Protein 3RDY (pdb70)

B-factor: mean 29.09, std 6.99, range [19.78, 55.37]

Structure (mmCIF, N/CA/C/O backbone):
data_3RDY
#
_entry.id   3RDY
#
_cell.length_a   62.654
_cell.length_b   62.654
_cell.length_c   45.906
_cell.angle_alpha   90.00
_cell.angle_beta   90.00
_cell.angle_gamma   90.00
#
_symmetry.space_group_name_H-M   'P 43 21 2'
#
loop_
_entity.id
_entity.type
_entity.pdbx_description
1 polymer 'BWI-1=PROTEASE inhibitor/trypsin inhibitor'
2 water water
#
loop_
_atom_site.group_PDB
_atom_site.id
_atom_site.type_symbol
_atom_site.label_atom_id
_atom_site.label_alt_id
_atom_site.label_comp_id
_atom_site.label_asym_id
_atom_site.label_entity_id
_atom_site.label_seq_id
_atom_site.pdbx_PDB_ins_code
_atom_site.Cartn_x
_atom_site.Cartn_y
_atom_site.Cartn_z
_atom_site.occupancy
_atom_site.B_iso_or_equiv
_atom_site.auth_seq_id
_atom_site.auth_comp_id
_atom_site.auth_asym_id
_atom_site.auth_atom_id
_atom_site.pdbx_PDB_model_num
ATOM 1 N N . GLN A 1 13 ? 23.762 12.429 1.265 1.00 45.30 3 GLN A N 1
ATOM 2 C CA . GLN A 1 13 ? 22.670 12.004 2.148 1.00 39.46 3 GLN A CA 1
ATOM 3 C C . GLN A 1 13 ? 21.818 10.942 1.458 1.00 42.86 3 GLN A C 1
ATOM 4 O O . GLN A 1 13 ? 21.337 11.133 0.339 1.00 44.81 3 GLN A O 1
ATOM 6 N N . CYS A 1 14 ? 21.620 9.817 2.129 1.00 36.33 4 CYS A N 1
ATOM 7 C CA . CYS A 1 14 ? 20.902 8.709 1.518 1.00 31.46 4 CYS A CA 1
ATOM 8 C C . CYS A 1 14 ? 19.419 8.891 1.670 1.00 34.16 4 CYS A C 1
ATOM 9 O O . CYS A 1 14 ? 18.979 9.537 2.607 1.00 38.12 4 CYS A O 1
ATOM 12 N N . SER A 1 15 ? 18.657 8.290 0.760 1.00 33.83 5 SER A N 1
ATOM 13 C CA . SER A 1 15 ? 17.211 8.293 0.854 1.00 38.94 5 SER A CA 1
ATOM 14 C C . SER A 1 15 ? 16.676 6.917 1.254 1.00 32.88 5 SER A C 1
ATOM 15 O O . SER A 1 15 ? 17.295 5.879 0.981 1.00 32.57 5 SER A O 1
ATOM 18 N N . GLY A 1 16 ? 15.520 6.924 1.901 1.00 31.69 6 GLY A N 1
ATOM 19 C CA . GLY A 1 16 ? 14.811 5.694 2.191 1.00 32.41 6 GLY A CA 1
ATOM 20 C C . GLY A 1 16 ? 15.257 5.112 3.511 1.00 29.00 6 GLY A C 1
ATOM 21 O O . GLY A 1 16 ? 16.000 5.757 4.245 1.00 27.88 6 GLY A O 1
ATOM 22 N N . LYS A 1 17 ? 14.786 3.899 3.813 1.00 27.03 7 LYS A N 1
ATOM 23 C CA . LYS A 1 17 ? 15.046 3.275 5.105 1.00 27.20 7 LYS A CA 1
ATOM 24 C C . LYS A 1 17 ? 16.541 2.978 5.232 1.00 25.70 7 LYS A C 1
ATOM 25 O O . LYS A 1 17 ? 17.140 2.469 4.293 1.00 25.67 7 LYS A O 1
ATOM 31 N N . GLN A 1 18 ? 17.130 3.293 6.386 1.00 26.41 8 GLN A N 1
ATOM 32 C CA . GLN A 1 18 ? 18.592 3.200 6.548 1.00 24.24 8 GLN A CA 1
ATOM 33 C C . GLN A 1 18 ? 19.081 2.083 7.468 1.00 23.48 8 GLN A C 1
ATOM 34 O O . GLN A 1 18 ? 20.286 1.819 7.529 1.00 24.51 8 GLN A O 1
ATOM 40 N N . GLU A 1 19 ? 18.185 1.476 8.239 1.00 22.54 9 GLU A N 1
ATOM 41 C CA . GLU A 1 19 ? 18.622 0.429 9.178 1.00 23.10 9 GLU A CA 1
ATOM 42 C C . GLU A 1 19 ? 17.504 -0.541 9.499 1.00 24.65 9 GLU A C 1
ATOM 43 O O . GLU A 1 19 ? 16.317 -0.180 9.449 1.00 25.01 9 GLU A O 1
ATOM 49 N N . TRP A 1 20 ? 17.896 -1.773 9.831 1.00 22.60 10 TRP A N 1
ATOM 50 C CA . TRP A 1 20 ? 16.964 -2.890 9.988 1.00 23.52 10 TRP A CA 1
ATOM 51 C C . TRP A 1 20 ? 17.273 -3.685 11.259 1.00 22.80 10 TRP A C 1
ATOM 52 O O . TRP A 1 20 ? 17.617 -4.871 11.178 1.00 24.07 10 TRP A O 1
ATOM 63 N N . PRO A 1 21 ? 17.146 -3.048 12.436 1.00 24.68 11 PRO A N 1
ATOM 64 C CA . PRO A 1 21 ? 17.425 -3.730 13.708 1.00 24.49 11 PRO A CA 1
ATOM 65 C C . PRO A 1 21 ? 16.506 -4.954 13.870 1.00 26.20 11 PRO A C 1
ATOM 66 O O . PRO A 1 21 ? 16.877 -5.951 14.487 1.00 24.54 11 PRO A O 1
ATOM 70 N N . GLU A 1 22 ? 15.316 -4.872 13.293 1.00 24.96 12 GLU A N 1
ATOM 71 C CA . GLU A 1 22 ? 14.333 -5.948 13.379 1.00 26.79 12 GLU A CA 1
ATOM 72 C C . GLU A 1 22 ? 14.763 -7.230 12.658 1.00 26.10 12 GLU A C 1
ATOM 73 O O . GLU A 1 22 ? 14.205 -8.302 12.911 1.00 26.83 12 GLU A O 1
ATOM 79 N N . LEU A 1 23 ? 15.754 -7.122 11.772 1.00 22.74 13 LEU A N 1
ATOM 80 C CA . LEU A 1 23 ? 16.216 -8.300 11.025 1.00 23.38 13 LEU A CA 1
ATOM 81 C C . LEU A 1 23 ? 17.320 -9.115 11.712 1.00 23.23 13 LEU A C 1
ATOM 82 O O . LEU A 1 23 ? 17.739 -10.158 11.199 1.00 21.79 13 LEU A O 1
ATOM 87 N N . VAL A 1 24 ? 17.810 -8.632 12.848 1.00 22.25 14 VAL A N 1
ATOM 88 C CA . VAL A 1 24 ? 18.784 -9.410 13.608 1.00 23.40 14 VAL A CA 1
ATOM 89 C C . VAL A 1 24 ? 18.027 -10.649 14.110 1.00 23.34 14 VAL A C 1
ATOM 90 O O . VAL A 1 24 ? 16.904 -10.529 14.571 1.00 22.74 14 VAL A O 1
ATOM 94 N N . GLY A 1 25 ? 18.633 -11.815 13.944 1.00 22.97 15 GLY A N 1
ATOM 95 C CA . GLY A 1 25 ? 18.002 -13.070 14.281 1.00 21.40 15 GLY A CA 1
ATOM 96 C C . GLY A 1 25 ? 17.199 -13.694 13.160 1.00 23.33 15 GLY A C 1
ATOM 97 O O . GLY A 1 25 ? 16.558 -14.713 13.394 1.00 26.35 15 GLY A O 1
ATOM 98 N N . GLU A 1 26 ? 17.224 -13.107 11.960 1.00 23.63 16 GLU A N 1
ATOM 99 C CA . GLU A 1 26 ? 16.555 -13.690 10.785 1.00 23.83 16 GLU A CA 1
ATOM 100 C C . GLU A 1 26 ? 17.613 -14.368 9.908 1.00 23.79 16 GLU A C 1
ATOM 101 O O . GLU A 1 26 ? 18.772 -13.959 9.898 1.00 21.35 16 GLU A O 1
ATOM 104 N N . ARG A 1 27 ? 17.224 -15.394 9.164 1.00 20.56 17 ARG A N 1
ATOM 105 C CA . ARG A 1 27 ? 18.116 -15.980 8.171 1.00 22.54 17 ARG A CA 1
ATOM 106 C C . ARG A 1 27 ? 18.604 -14.907 7.180 1.00 23.29 17 ARG A C 1
ATOM 107 O O . ARG A 1 27 ? 17.815 -14.077 6.712 1.00 23.37 17 ARG A O 1
ATOM 110 N N . GLY A 1 28 ? 19.897 -14.937 6.853 1.00 24.04 18 GLY A N 1
ATOM 111 C CA . GLY A 1 28 ? 20.501 -13.939 5.973 1.00 24.30 18 GLY A CA 1
ATOM 112 C C . GLY A 1 28 ? 19.793 -13.721 4.649 1.00 25.59 18 GLY A C 1
ATOM 113 O O . GLY A 1 28 ? 19.584 -12.577 4.234 1.00 22.89 18 GLY A O 1
ATOM 114 N N . SER A 1 29 ? 19.417 -14.815 3.981 1.00 27.16 19 SER A N 1
ATOM 115 C CA . SER A 1 29 ? 18.695 -14.716 2.703 1.00 28.89 19 SER A CA 1
ATOM 116 C C . SER A 1 29 ? 17.334 -14.018 2.836 1.00 30.00 19 SER A C 1
ATOM 117 O O . SER A 1 29 ? 16.952 -13.203 1.975 1.00 27.49 19 SER A O 1
ATOM 120 N N . LYS A 1 30 ? 16.612 -14.313 3.915 1.0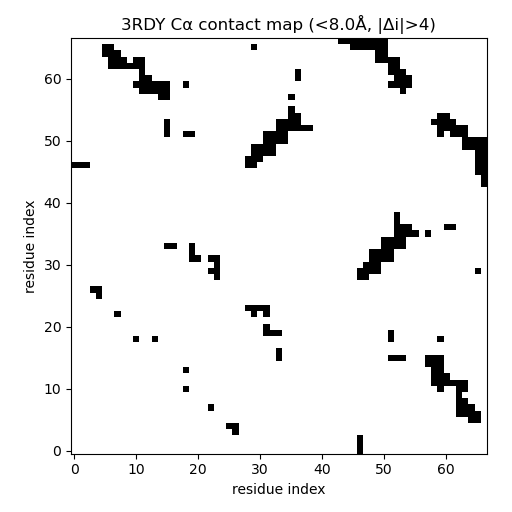0 26.16 20 LYS A N 1
ATOM 121 C CA . LYS A 1 30 ? 15.314 -13.682 4.161 1.00 27.05 20 LYS A CA 1
ATOM 122 C C . LYS A 1 30 ? 15.494 -12.187 4.419 1.00 27.38 20 LYS A C 1
ATOM 123 O O . LYS A 1 30 ? 14.735 -11.352 3.909 1.00 25.55 20 LYS A O 1
ATOM 129 N N . ALA A 1 31 ? 16.469 -11.858 5.253 1.00 23.85 21 ALA A N 1
ATOM 130 C CA . ALA A 1 31 ? 16.808 -10.453 5.521 1.00 22.66 21 ALA A CA 1
ATOM 131 C C . ALA A 1 31 ? 17.161 -9.668 4.251 1.00 23.22 21 ALA A C 1
ATOM 132 O O . ALA A 1 31 ? 16.664 -8.553 4.046 1.00 23.85 21 ALA A O 1
ATOM 134 N N . ALA A 1 32 ? 18.017 -10.248 3.403 1.00 23.34 22 ALA A N 1
ATOM 135 C CA . ALA A 1 32 ? 18.495 -9.591 2.177 1.00 22.97 22 ALA A CA 1
ATOM 136 C C . ALA A 1 32 ? 17.322 -9.228 1.256 1.00 27.34 22 ALA A C 1
ATOM 137 O O . ALA A 1 32 ? 17.272 -8.154 0.658 1.00 27.90 22 ALA A O 1
ATOM 139 N N . LYS A 1 33 ? 16.366 -10.128 1.165 1.00 22.62 23 LYS A N 1
ATOM 140 C CA . LYS A 1 33 ? 15.210 -9.909 0.321 1.00 27.12 23 LYS A CA 1
ATOM 141 C C . LYS A 1 33 ? 14.304 -8.803 0.868 1.00 28.12 23 LYS A C 1
ATOM 142 O O . LYS A 1 33 ? 13.812 -7.971 0.097 1.00 26.85 23 LYS A O 1
ATOM 144 N N . ILE A 1 34 ? 14.107 -8.772 2.189 1.00 25.54 24 ILE A N 1
ATOM 145 C CA . ILE A 1 34 ? 13.303 -7.732 2.857 1.00 23.32 24 ILE A CA 1
ATOM 146 C C . ILE A 1 34 ? 13.965 -6.377 2.721 1.00 27.80 24 ILE A C 1
ATOM 147 O O . ILE A 1 34 ? 13.322 -5.371 2.444 1.00 26.84 24 ILE A O 1
ATOM 152 N N . ILE A 1 35 ? 15.275 -6.351 2.914 1.00 23.53 25 ILE A N 1
ATOM 153 C CA . ILE A 1 35 ? 16.013 -5.106 2.827 1.00 25.82 25 ILE A CA 1
ATOM 154 C C . ILE A 1 35 ? 15.839 -4.487 1.435 1.00 23.58 25 ILE A C 1
ATOM 155 O O . ILE A 1 35 ? 15.561 -3.287 1.316 1.00 25.93 25 ILE A O 1
ATOM 160 N N . GLU A 1 36 ? 16.008 -5.313 0.402 1.00 24.36 26 GLU A N 1
ATOM 161 C CA . GLU A 1 36 ? 15.968 -4.838 -0.984 1.00 26.79 26 GLU A CA 1
ATOM 162 C C . GLU A 1 36 ? 14.555 -4.430 -1.417 1.00 29.07 26 GLU A C 1
ATOM 163 O O . GLU A 1 36 ? 14.390 -3.508 -2.219 1.00 28.79 26 GLU A O 1
ATOM 169 N N . ASN A 1 37 ? 13.545 -5.090 -0.853 1.00 28.28 27 ASN A N 1
ATOM 170 C CA . ASN A 1 37 ? 12.151 -4.696 -1.049 1.00 30.52 27 ASN A CA 1
ATOM 171 C C . ASN A 1 37 ? 11.813 -3.372 -0.367 1.00 34.17 27 ASN A C 1
ATOM 172 O O . ASN A 1 37 ? 11.044 -2.568 -0.908 1.00 31.34 27 ASN A O 1
ATOM 177 N N . GLU A 1 38 ? 12.398 -3.136 0.811 1.00 27.15 28 GLU A N 1
ATOM 178 C CA . GLU A 1 38 ? 12.057 -1.975 1.621 1.00 28.20 28 GLU A CA 1
ATOM 179 C C . GLU A 1 38 ? 12.810 -0.730 1.225 1.00 29.85 28 GLU A C 1
ATOM 180 O O . GLU A 1 38 ? 12.371 0.379 1.524 1.00 30.53 28 GLU A O 1
ATOM 186 N N . ASN A 1 39 ? 13.948 -0.914 0.572 1.00 26.47 29 ASN A N 1
ATOM 187 C CA . ASN A 1 39 ? 14.717 0.212 0.054 1.00 29.68 29 ASN A CA 1
ATOM 188 C C . ASN A 1 39 ? 15.221 -0.163 -1.316 1.00 30.49 29 ASN A C 1
ATOM 189 O O . ASN A 1 39 ? 16.200 -0.887 -1.467 1.00 30.03 29 ASN A O 1
ATOM 194 N N . GLU A 1 40 ? 14.519 0.329 -2.328 1.00 30.99 30 GLU A N 1
ATOM 195 C CA . GLU A 1 40 ? 14.780 -0.032 -3.710 1.00 34.79 30 GLU A CA 1
ATOM 196 C C . GLU A 1 40 ? 16.087 0.503 -4.296 1.00 33.02 30 GLU A C 1
ATOM 197 O O . GLU A 1 40 ? 16.445 0.175 -5.431 1.00 37.30 30 GLU A O 1
ATOM 200 N N . ASP A 1 41 ? 16.828 1.284 -3.519 1.00 32.59 31 ASP A N 1
ATOM 201 C CA . ASP A 1 41 ? 18.120 1.793 -3.971 1.00 31.08 31 ASP A CA 1
ATOM 202 C C . ASP A 1 41 ? 19.320 0.945 -3.574 1.00 29.43 31 ASP A C 1
ATOM 203 O O . ASP A 1 41 ? 20.439 1.229 -3.996 1.00 31.46 31 ASP A O 1
ATOM 208 N N . VAL A 1 42 ? 19.111 -0.089 -2.772 1.00 27.20 32 VAL A N 1
ATOM 209 C CA . VAL A 1 42 ? 20.254 -0.782 -2.214 1.00 28.27 32 VAL A CA 1
ATOM 210 C C . VAL A 1 42 ? 20.415 -2.235 -2.673 1.00 26.83 32 VAL A C 1
ATOM 211 O O . VAL A 1 42 ? 19.461 -2.881 -3.130 1.00 28.28 32 VAL A O 1
ATOM 215 N N . ARG A 1 43 ? 21.659 -2.704 -2.585 1.00 25.91 33 ARG A N 1
ATOM 216 C CA . ARG A 1 43 ? 21.988 -4.107 -2.733 1.00 27.55 33 ARG A CA 1
ATOM 217 C C . ARG A 1 43 ? 22.447 -4.624 -1.383 1.00 25.72 33 ARG A C 1
ATOM 218 O O . ARG A 1 43 ? 23.392 -4.081 -0.803 1.00 26.31 33 ARG A O 1
ATOM 226 N N . ALA A 1 44 ? 21.783 -5.672 -0.898 1.00 24.43 34 ALA A N 1
ATOM 227 C CA . ALA A 1 44 ? 22.183 -6.340 0.340 1.00 24.56 34 ALA A CA 1
ATOM 228 C C . ALA A 1 44 ? 23.252 -7.389 0.017 1.00 25.97 34 ALA A C 1
ATOM 229 O O . ALA A 1 44 ? 23.152 -8.122 -0.977 1.00 26.75 34 ALA A O 1
ATOM 231 N N . ILE A 1 45 ? 24.288 -7.467 0.840 1.00 22.67 35 ILE A N 1
ATOM 232 C CA . ILE A 1 45 ? 25.326 -8.454 0.602 1.00 21.78 35 ILE A CA 1
ATOM 233 C C . ILE A 1 45 ? 25.530 -9.248 1.873 1.00 22.13 35 ILE A C 1
ATOM 234 O O . ILE A 1 45 ? 25.926 -8.681 2.894 1.00 21.20 35 ILE A O 1
ATOM 239 N N . VAL A 1 46 ? 25.246 -10.550 1.820 1.00 21.12 36 VAL A N 1
ATOM 240 C CA . VAL A 1 46 ? 25.366 -11.411 2.998 1.00 23.48 36 VAL A CA 1
ATOM 241 C C . VAL A 1 46 ? 26.792 -11.949 3.127 1.00 24.67 36 VAL A C 1
ATOM 242 O O . VAL A 1 46 ? 27.316 -12.571 2.187 1.00 24.62 36 VAL A O 1
ATOM 246 N N . LEU A 1 47 ? 27.416 -11.694 4.275 1.00 24.07 37 LEU A N 1
ATOM 247 C CA . LEU A 1 47 ? 28.808 -12.083 4.542 1.00 23.33 37 LEU A CA 1
ATOM 248 C C . LEU A 1 47 ? 28.917 -12.605 5.956 1.00 22.22 37 LEU A C 1
ATOM 249 O O . LEU A 1 47 ? 28.162 -12.189 6.827 1.00 22.39 37 LEU A O 1
ATOM 254 N N . PRO A 1 48 ? 29.917 -13.459 6.223 1.00 22.65 38 PRO A N 1
ATOM 255 C CA . PRO A 1 48 ? 30.140 -13.851 7.622 1.00 24.45 38 PRO A CA 1
ATOM 256 C C . PRO A 1 48 ? 30.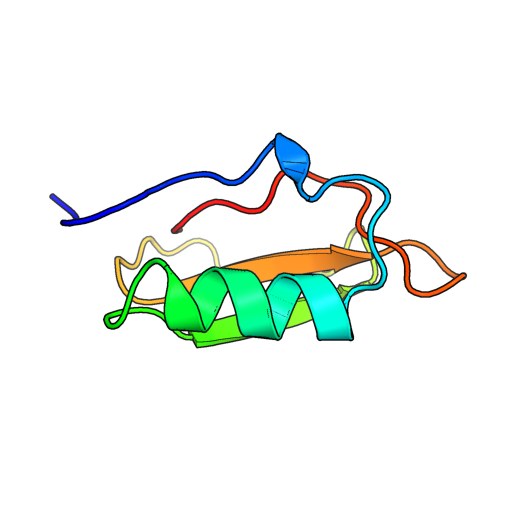480 -12.677 8.539 1.00 23.36 38 PRO A C 1
ATOM 257 O O . PRO A 1 48 ? 31.223 -11.780 8.154 1.00 22.60 38 PRO A O 1
ATOM 261 N N . GLU A 1 49 ? 29.908 -12.688 9.746 1.00 25.72 39 GLU A N 1
ATOM 262 C CA . GLU A 1 49 ? 30.305 -11.778 10.819 1.00 23.48 39 GLU A CA 1
ATOM 263 C C . GLU A 1 49 ? 31.828 -11.629 10.863 1.00 24.53 39 GLU A C 1
ATOM 264 O O . GLU A 1 49 ? 32.555 -12.610 10.780 1.00 23.62 39 GLU A O 1
ATOM 270 N N . GLY A 1 50 ? 32.309 -10.403 10.974 1.00 23.13 40 GLY A N 1
ATOM 271 C CA . GLY A 1 50 ? 33.738 -10.196 11.106 1.00 26.93 40 GLY A CA 1
ATOM 272 C C . GLY A 1 50 ? 34.475 -10.033 9.792 1.00 27.40 40 GLY A C 1
ATOM 273 O O . GLY A 1 50 ? 35.657 -9.718 9.817 1.00 27.56 40 GLY A O 1
ATOM 274 N N . SER A 1 51 ? 33.798 -10.248 8.657 1.00 24.37 41 SER A N 1
ATOM 275 C CA . SER A 1 51 ? 34.430 -10.149 7.328 1.00 26.15 41 SER A CA 1
ATOM 276 C C . SER A 1 51 ? 34.886 -8.714 7.073 1.00 26.58 41 SER A C 1
ATOM 277 O O . SER A 1 51 ? 34.132 -7.769 7.327 1.00 25.87 41 SER A O 1
ATOM 280 N N . ALA A 1 52 ? 36.127 -8.556 6.593 1.00 24.40 42 ALA A N 1
ATOM 281 C CA . ALA A 1 52 ? 36.675 -7.238 6.251 1.00 23.25 42 ALA A CA 1
ATOM 282 C C . ALA A 1 52 ? 35.920 -6.624 5.096 1.00 25.66 42 ALA A C 1
ATOM 283 O O . ALA A 1 52 ? 35.685 -7.288 4.088 1.00 23.68 42 ALA A O 1
ATOM 285 N N . VAL A 1 53 ? 35.561 -5.350 5.237 1.00 23.60 43 VAL A N 1
ATOM 286 C CA . VAL A 1 53 ? 34.869 -4.608 4.181 1.00 22.23 43 VAL A CA 1
ATOM 287 C C . VAL A 1 53 ? 35.613 -3.302 3.882 1.00 26.35 43 VAL A C 1
ATOM 288 O O . VAL A 1 53 ? 36.321 -2.778 4.741 1.00 26.45 43 VAL A O 1
ATOM 292 N N . PRO A 1 54 ? 35.444 -2.757 2.663 1.00 28.78 44 PRO A N 1
ATOM 293 C CA . PRO A 1 54 ? 36.083 -1.467 2.346 1.00 28.10 44 PRO A CA 1
ATOM 294 C C . PRO A 1 54 ? 35.578 -0.347 3.237 1.00 30.76 44 PRO A C 1
ATOM 295 O O . PRO A 1 54 ? 34.417 -0.341 3.677 1.00 33.85 44 PRO A O 1
ATOM 299 N N . ARG A 1 55 ? 36.454 0.602 3.530 1.00 29.43 45 ARG A N 1
ATOM 300 C CA . ARG A 1 55 ? 36.107 1.687 4.411 1.00 31.36 45 ARG A CA 1
ATOM 301 C C . ARG A 1 55 ? 35.572 2.905 3.635 1.00 30.51 45 ARG A C 1
ATOM 302 O O . ARG A 1 55 ? 35.984 4.018 3.891 1.00 34.56 45 ARG A O 1
ATOM 306 N N . ASP A 1 56 ? 34.711 2.685 2.648 1.00 33.59 46 ASP A N 1
ATOM 307 C CA . ASP A 1 56 ? 34.016 3.804 1.997 1.00 32.99 46 ASP A CA 1
ATOM 308 C C . ASP A 1 56 ? 32.553 3.859 2.414 1.00 30.47 46 ASP A C 1
ATOM 309 O O . ASP A 1 56 ? 32.057 2.947 3.077 1.00 28.05 46 ASP A O 1
ATOM 314 N N . LEU A 1 57 ? 31.877 4.954 2.078 1.00 29.26 47 LEU A N 1
ATOM 315 C CA . LEU A 1 57 ? 30.470 5.135 2.428 1.00 26.99 47 LEU A CA 1
ATOM 316 C C . LEU A 1 57 ? 29.659 5.153 1.159 1.00 27.75 47 LEU A C 1
ATOM 317 O O . LEU A 1 57 ? 29.998 5.893 0.236 1.00 28.89 47 LEU A O 1
ATOM 322 N N . ARG A 1 58 ? 28.580 4.367 1.117 1.00 25.57 48 ARG A N 1
ATOM 323 C CA . ARG A 1 58 ? 27.708 4.304 -0.039 1.00 26.41 48 ARG A CA 1
ATOM 324 C C . ARG A 1 58 ? 26.263 4.388 0.387 1.00 26.75 48 ARG A C 1
ATOM 325 O O . ARG A 1 58 ? 25.927 4.067 1.530 1.00 28.62 48 ARG A O 1
ATOM 333 N N . CYS A 1 59 ? 25.396 4.819 -0.526 1.00 26.81 49 CYS A N 1
ATOM 334 C CA . CYS A 1 59 ? 23.958 4.851 -0.236 1.00 27.58 49 CYS A CA 1
ATOM 335 C C . CYS A 1 59 ? 23.214 3.680 -0.846 1.00 25.46 49 CYS A C 1
ATOM 336 O O . CYS A 1 59 ? 22.015 3.595 -0.708 1.00 27.23 49 CYS A O 1
ATOM 339 N N . ASP A 1 60 ? 23.939 2.779 -1.514 1.00 24.86 50 ASP A N 1
ATOM 340 C CA . ASP A 1 60 ? 23.320 1.703 -2.298 1.00 25.32 50 ASP A CA 1
ATOM 341 C C . ASP A 1 60 ? 23.798 0.320 -1.828 1.00 26.22 50 ASP A C 1
ATOM 342 O O . ASP A 1 60 ? 23.707 -0.667 -2.560 1.00 25.48 50 ASP A O 1
ATOM 347 N N . ARG A 1 61 ? 24.277 0.243 -0.588 1.00 24.51 51 ARG A N 1
ATOM 348 C CA . ARG A 1 61 ? 24.904 -1.005 -0.137 1.00 23.75 51 ARG A CA 1
ATOM 349 C C . ARG A 1 61 ? 24.507 -1.268 1.308 1.00 23.55 51 ARG A C 1
ATOM 350 O O . ARG A 1 61 ? 24.560 -0.366 2.126 1.00 23.04 51 ARG A O 1
ATOM 358 N N . VAL A 1 62 ? 24.147 -2.512 1.611 1.00 22.77 52 VAL A N 1
ATOM 359 C CA . VAL A 1 62 ? 23.817 -2.912 2.972 1.00 20.93 52 VAL A CA 1
ATOM 360 C C . VAL A 1 62 ? 24.544 -4.236 3.265 1.00 20.80 52 VAL A C 1
ATOM 361 O O . VAL A 1 62 ? 24.189 -5.282 2.708 1.00 20.63 52 VAL A O 1
ATOM 365 N N . TRP A 1 63 ? 25.557 -4.187 4.117 1.00 19.83 53 TRP A N 1
ATOM 366 C CA . TRP A 1 63 ? 26.227 -5.422 4.556 1.00 22.04 53 TRP A CA 1
ATOM 367 C C . TRP A 1 63 ? 25.291 -6.164 5.487 1.00 21.96 53 TRP A C 1
ATOM 368 O O . TRP A 1 6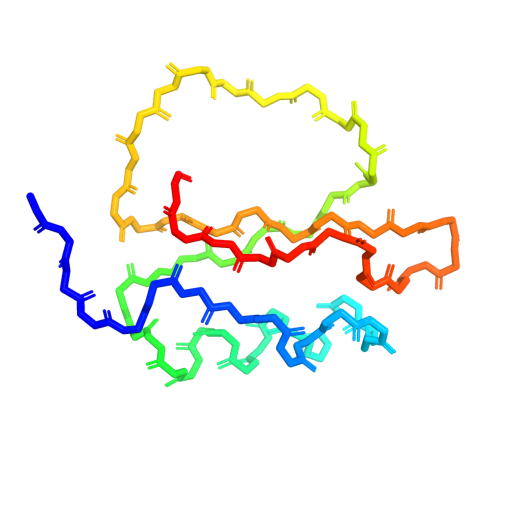3 ? 24.712 -5.572 6.398 1.00 23.54 53 TRP A O 1
ATOM 379 N N . VAL A 1 64 ? 25.178 -7.467 5.283 1.00 21.59 54 VAL A N 1
ATOM 380 C CA . VAL A 1 64 ? 24.322 -8.312 6.101 1.00 20.79 54 VAL A CA 1
ATOM 381 C C . VAL A 1 64 ? 25.196 -9.386 6.739 1.00 21.65 54 VAL A C 1
ATOM 382 O O . VAL A 1 64 ? 25.536 -10.387 6.099 1.00 22.89 54 VAL A O 1
ATOM 386 N N . PHE A 1 65 ? 25.5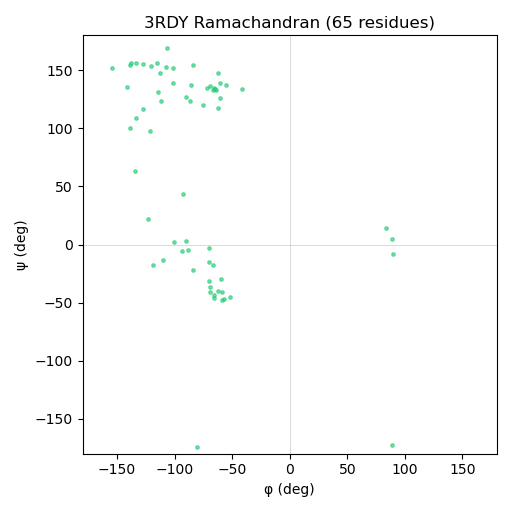95 -9.145 7.987 1.00 21.99 55 PHE A N 1
ATOM 387 C CA . PHE A 1 65 ? 26.583 -10.005 8.645 1.00 20.53 55 PHE A CA 1
ATOM 388 C C . PHE A 1 65 ? 25.892 -11.138 9.382 1.00 22.01 55 PHE A C 1
ATOM 389 O O . PHE A 1 65 ? 25.023 -10.894 10.231 1.00 23.01 55 PHE A O 1
ATOM 397 N N . VAL A 1 66 ? 26.314 -12.364 9.089 1.00 21.95 56 VAL A N 1
ATOM 398 C CA . VAL A 1 66 ? 25.672 -13.545 9.657 1.00 22.19 56 VAL A CA 1
ATOM 399 C C . VAL A 1 66 ? 26.627 -14.416 10.475 1.00 23.68 56 VAL A C 1
ATOM 400 O O . VAL A 1 66 ? 27.849 -14.444 10.239 1.00 22.74 56 VAL A O 1
ATOM 404 N N . ASP A 1 67 ? 26.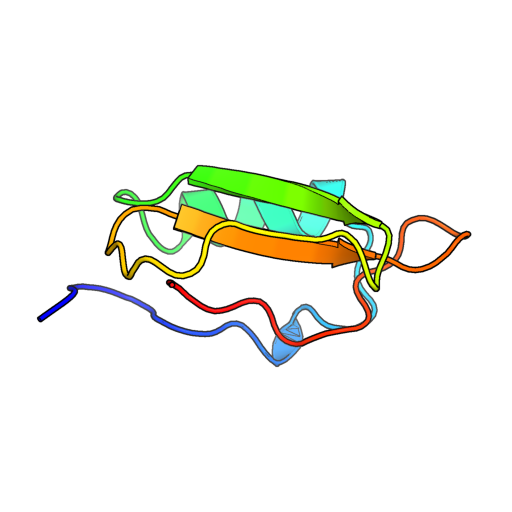064 -15.154 11.426 1.00 24.05 57 ASP A N 1
ATOM 405 C CA . ASP A 1 67 ? 26.865 -16.098 12.207 1.00 25.77 57 ASP A CA 1
ATOM 406 C C . ASP A 1 67 ? 27.075 -17.394 11.435 1.00 26.93 57 ASP A C 1
ATOM 407 O O . ASP A 1 67 ? 26.675 -17.515 10.263 1.00 26.06 57 ASP A O 1
ATOM 412 N N . GLU A 1 68 ? 27.685 -18.386 12.083 1.00 26.82 58 GLU A N 1
ATOM 413 C CA . GLU A 1 68 ? 28.046 -19.601 11.359 1.00 30.57 58 GLU A CA 1
ATOM 414 C C . GLU A 1 68 ? 26.832 -20.435 10.974 1.00 32.33 58 GLU A C 1
ATOM 415 O O . GLU A 1 68 ? 26.924 -21.305 10.108 1.00 31.66 58 GLU A O 1
ATOM 418 N N . ARG A 1 69 ? 25.693 -20.127 11.590 1.00 28.89 59 ARG A N 1
ATOM 419 C CA . ARG A 1 69 ? 24.429 -20.759 11.251 1.00 29.29 59 ARG A CA 1
ATOM 420 C C . ARG A 1 69 ? 23.644 -20.000 10.149 1.00 28.65 59 ARG A C 1
ATOM 421 O O . ARG A 1 69 ? 22.541 -20.391 9.792 1.00 27.35 59 ARG A O 1
ATOM 425 N N . GLY A 1 70 ? 24.216 -18.926 9.610 1.00 27.59 60 GLY A N 1
ATOM 426 C CA . GLY A 1 70 ? 23.598 -18.180 8.519 1.00 26.80 60 GLY A CA 1
ATOM 427 C C . GLY A 1 70 ? 22.568 -17.159 8.980 1.00 23.77 60 GLY A C 1
ATOM 428 O O . GLY A 1 70 ? 21.772 -16.648 8.179 1.00 23.52 60 GLY A O 1
ATOM 429 N N . VAL A 1 71 ? 22.573 -16.869 10.277 1.00 22.24 61 VAL A N 1
ATOM 430 C CA . VAL A 1 71 ? 21.596 -15.945 10.843 1.00 23.71 61 VAL A CA 1
ATOM 431 C C . VAL A 1 71 ? 22.207 -14.558 11.081 1.00 22.53 61 VAL A C 1
ATOM 432 O O . VAL A 1 71 ? 23.340 -14.439 11.569 1.00 22.02 61 VAL A O 1
ATOM 436 N N . VAL A 1 72 ? 21.439 -13.518 10.774 1.00 20.83 62 VAL A N 1
ATOM 437 C CA . VAL A 1 72 ? 21.914 -12.136 10.949 1.00 20.88 62 VAL A CA 1
ATOM 438 C C . VAL A 1 72 ? 22.260 -11.829 12.411 1.00 22.94 62 VAL A C 1
ATOM 439 O O . VAL A 1 72 ? 21.438 -12.021 13.313 1.00 22.83 62 VAL A O 1
ATOM 443 N N . VAL A 1 73 ? 23.483 -11.344 12.645 1.00 21.97 63 VAL A N 1
ATOM 444 C CA . VAL A 1 73 ? 23.899 -11.047 14.016 1.00 23.14 63 VAL A CA 1
ATOM 445 C C . VAL A 1 73 ? 24.237 -9.590 14.266 1.00 25.47 63 VAL A C 1
ATOM 446 O O . VAL A 1 73 ? 24.324 -9.187 15.423 1.00 25.93 63 VAL A O 1
ATOM 450 N N . ASP A 1 74 ? 24.481 -8.816 13.205 1.00 24.06 64 ASP A N 1
ATOM 451 C CA . ASP A 1 74 ? 24.663 -7.368 13.330 1.00 23.23 64 ASP A CA 1
ATOM 452 C C . ASP A 1 74 ? 23.503 -6.655 12.653 1.00 23.75 64 ASP A C 1
ATOM 453 O O . ASP A 1 74 ? 22.979 -7.141 11.653 1.00 23.06 64 ASP A O 1
ATOM 458 N N . THR A 1 75 ? 23.126 -5.493 13.174 1.00 23.91 65 THR A N 1
ATOM 459 C CA . THR A 1 75 ? 22.065 -4.696 12.550 1.00 24.74 65 THR A CA 1
ATOM 460 C C . THR A 1 75 ? 22.464 -4.264 11.139 1.00 21.90 65 THR A C 1
ATOM 461 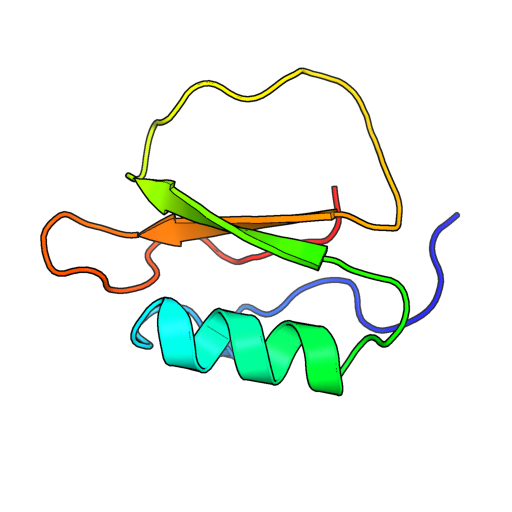O O . THR A 1 75 ? 23.445 -3.520 10.978 1.00 22.33 65 THR A O 1
ATOM 465 N N . PRO A 1 76 ? 21.711 -4.711 10.105 1.00 20.67 66 PRO A N 1
ATOM 466 C CA . PRO A 1 76 ? 22.069 -4.241 8.757 1.00 22.42 66 PRO A CA 1
ATOM 467 C C . PRO A 1 76 ? 21.759 -2.739 8.618 1.00 21.55 66 PRO A C 1
ATOM 468 O O . PRO A 1 76 ? 20.701 -2.276 9.069 1.00 22.55 66 PRO A O 1
ATOM 472 N N . VAL A 1 77 ? 22.689 -2.001 8.020 1.00 22.15 67 VAL A N 1
ATOM 473 C CA . VAL A 1 77 ? 22.519 -0.575 7.787 1.00 21.69 67 VAL A CA 1
ATOM 474 C C . VAL A 1 77 ? 23.025 -0.206 6.392 1.00 21.99 67 VAL A C 1
ATOM 475 O O . VAL A 1 77 ? 23.838 -0.914 5.804 1.00 21.65 67 VAL A O 1
ATOM 479 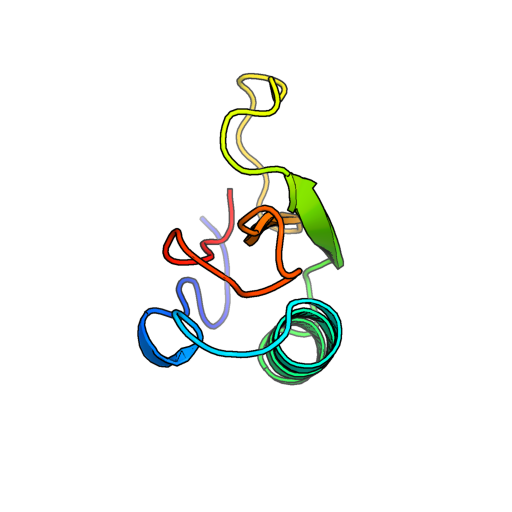N N . VAL A 1 78 ? 22.527 0.890 5.848 1.00 22.88 68 VAL A N 1
ATOM 480 C CA . VAL A 1 78 ? 23.064 1.382 4.581 1.00 22.26 68 VAL A CA 1
ATOM 481 C C . VAL A 1 78 ? 24.409 2.037 4.852 1.00 23.98 68 VAL A C 1
ATOM 482 O O . VAL A 1 78 ? 24.504 2.989 5.618 1.00 23.72 68 VAL A O 1
ATOM 486 N N . MET A 1 79 ? 25.461 1.511 4.232 1.00 26.27 69 MET A N 1
ATOM 487 C CA . MET A 1 79 ? 26.799 2.044 4.440 1.00 25.60 69 MET A CA 1
ATOM 488 C C . MET A 1 79 ? 27.730 1.425 3.423 1.00 25.41 69 MET A C 1
ATOM 489 O O . MET A 1 79 ? 27.615 0.219 3.147 1.00 25.00 69 MET A O 1
#

Organism: Fagopyrum esculentum (NCBI:txid3617)

CATH classification: 3.30.10.10

InterPro domains:
  IPR000864 Proteinase inhibitor I13, potato inhibitor I [PF00280] (6-68)
  IPR000864 Proteinase inhibitor I13, potato inhibitor I [PR00292] (9-22)
  IPR000864 Proteinase inhibitor I13, potato inhibitor I [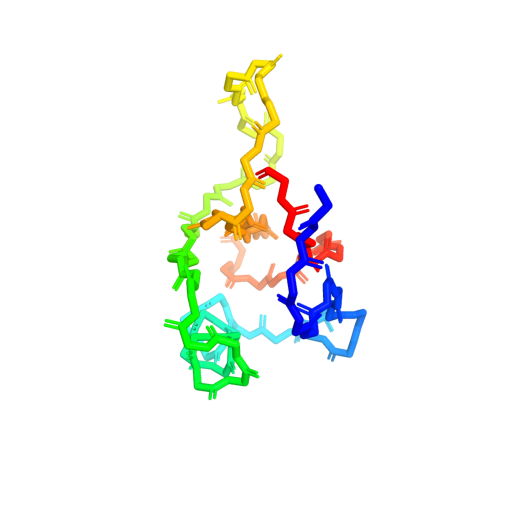PR00292] (34-45)
  IPR000864 Proteinase inhibitor I13, potato inhibitor I [PR00292] (46-56)
  IPR000864 Proteinase inhibitor I13, potato inhibitor I [PS00285] (10-21)
  IPR000864 Proteinase inhibitor I13, potato inhibitor I [PTHR33091] (7-68)
  IPR036354 Proteinase inhibitor I13, potato inhibitor I superfamily [SSF54654] (3-68)

Nearest PDB structures (foldseek):
  3rdz-assembly1_C  TM=1.000E+00  e=6.067E-13  Fagopyrum esculentum
  7al8-assembly1_C  TM=9.804E-01  e=2.806E-10  Amaranthus caudatus
  1vbw-assembly1_A  TM=9.812E-01  e=1.539E-08  Momordica charantia
  7xkc-assembly1_A  TM=9.752E-01  e=1.268E-08  Daucus carota subsp. sativus
  1y33-assembly1_I  TM=9.343E-01  e=2.817E-07  Hordeum vulgare

Solvent-accessible surface area: 4119 Å² total; per-residue (Å²): 154,47,73,57,76,52,83,0,80,93,9,65,55,25,67,2,84,124,0,16,58,51,0,68,121,82,7,118,88,14,175,13,62,64,42,88,98,75,37,106,51,79,171,75,142,119,58,58,18,0,36,0,37,15,44,144,138,28,44,1,50,57,60,1,58,13,93

Radius of gyration: 10.89 Å; Cα contacts (8 Å, |Δi|>4): 130; chains: 1; bounding box: 25×33×18 Å

Secondary structure (DSSP, 8-state):
---S--B-GGGTTSBHHHHHHHHHHH-TT-EEEEEETT----S---SSEEEEEE-TTSBB-S--BB-

Sequence (67 aa):
QCSGKQEWPELVGERGSKAAKIIENENEDVRAIVLPEGSAVPRDLRCDRVWVFVDERGVVVDTPVVM

Foldseek 3Di:
DADFDFWDQVQQFPAQVVVQVVVCVRDVQAHEDEDAPPDDDDPDADRHYWYFHDYPVRGGHDIIGRD